Protein AF-A0A2X1P3U8-F1 (afdb_monomer)

pLDDT: mean 91.02, std 12.66, range [35.19, 98.69]

Mean predicted aligned error: 4.94 Å

Solvent-accessible surface area (backbone atoms only — not comparable to full-atom values): 9331 Å² total; per-residue (Å²): 108,67,65,39,36,67,55,28,50,55,64,68,46,51,33,65,38,36,61,83,39,49,54,97,68,19,43,51,43,68,37,80,93,76,65,39,75,43,74,44,50,31,80,48,60,40,72,94,77,72,44,32,42,46,57,48,52,54,67,45,64,58,98,46,76,47,62,35,52,36,45,28,80,55,64,55,102,86,43,52,53,20,34,70,42,50,51,68,59,53,41,52,52,43,48,53,55,50,61,74,60,69,71,84,51,81,96,50,79,78,81,55,66,71,50,36,30,30,51,25,38,46,54,38,44,76,71,70,46,71,45,45,64,64,62,57,47,94,48,68,72,65,44,51,69,36,60,58,68,81,80,76,66,81,92,75,84,82,131

Foldseek 3Di:
DVLCLQLLADLQQLLPFFPVCADPQWRWTQHPVPRFIATHHQQRALVVVGDGVVNLQVVLPDPFDERHSAFACDDDPVDHTRHGDDSVNVFVVVVVVQVVVVDDQDVDDGDTPNLSSLNSLCSVVVVVDPSCRSHRPPDVVVSVVSNDPVPPDDDDDDD

Organism: Escherichia coli (NCBI:txid562)

InterPro domains:
  IPR002104 Integrase, catalytic domain [PF00589] (1-149)
  IPR002104 Integrase, catalytic domain [PS51898] (1-159)
  IPR011010 DNA breaking-rejoining enzyme, catalytic core [SSF56349] (1-149)
  IPR013762 Integrase-like, catalytic domain superfamily [G3DSA:1.10.443.10] (1-159)

Radius of gyration: 16.45 Å; Cα contacts (8 Å, |Δi|>4): 211; chains: 1; bounding box: 48×44×41 Å

Sequence (159 aa):
MLLALVTGQRLGDISRMKFSDIWDDHLHVVQEKTGSKIAIPLSLRLNAINWSLRDVVARCRDYAVSPYLVHFFRSTSQAERGAQVKSNTLTMNFSKARDLAEINWGEGSPATFHEQRSLSERLYKQQGLDTQKLLGHKTQQQTDRYHDDRGKGWSKVAL

Nearest PDB structures (foldseek):
  1z19-assembly1_B-2  TM=9.177E-01  e=1.697E-14  Lambdavirus lambda
  1z1b-assembly1_B  TM=9.279E-01  e=1.925E-14  Lambdavirus lambda
  1z1g-assembly1_C  TM=9.247E-01  e=4.105E-14  Lambdavirus lambda
  1z19-assembly1_A-2  TM=8.616E-01  e=1.239E-12  Lambdavirus lambda
  1ae9-assembly1_A  TM=8.261E-01  e=2.121E-11  Lambdavirus lambda

Structure (mmCIF, N/CA/C/O backbone):
data_AF-A0A2X1P3U8-F1
#
_entry.id   AF-A0A2X1P3U8-F1
#
loop_
_atom_site.group_PDB
_atom_site.id
_atom_site.type_symbol
_atom_site.label_atom_id
_atom_site.label_alt_id
_atom_site.label_comp_id
_atom_site.label_asym_id
_atom_site.label_entity_id
_atom_site.label_seq_id
_atom_site.pdbx_PDB_ins_code
_atom_site.Cartn_x
_atom_site.Cartn_y
_atom_site.Cartn_z
_atom_site.occupancy
_atom_site.B_iso_or_equiv
_atom_site.auth_seq_id
_atom_site.auth_comp_id
_atom_site.auth_asym_id
_atom_site.auth_atom_id
_atom_site.pdbx_PDB_model_num
ATOM 1 N N . MET A 1 1 ? -0.611 4.467 -5.010 1.00 89.44 1 MET A N 1
ATOM 2 C CA . MET A 1 1 ? -1.544 4.816 -3.912 1.00 89.44 1 MET A CA 1
ATOM 3 C C . MET A 1 1 ? -2.551 3.698 -3.659 1.00 89.44 1 MET A C 1
ATOM 5 O O . MET A 1 1 ? -2.588 3.220 -2.537 1.00 89.44 1 MET A O 1
ATOM 9 N N . LEU A 1 2 ? -3.263 3.189 -4.679 1.00 97.06 2 LEU A N 1
ATOM 10 C CA . LEU A 1 2 ? -4.236 2.083 -4.533 1.00 97.06 2 LEU A CA 1
ATOM 11 C C . LEU A 1 2 ? -3.735 0.899 -3.689 1.00 97.06 2 LEU A C 1
ATOM 13 O O . LEU A 1 2 ? -4.410 0.508 -2.747 1.00 97.06 2 LEU A O 1
ATOM 17 N N . LEU A 1 3 ? -2.528 0.385 -3.962 1.00 98.06 3 LEU A N 1
ATOM 18 C CA . LEU A 1 3 ? -1.960 -0.744 -3.212 1.00 98.06 3 LEU A CA 1
ATOM 19 C C . LEU A 1 3 ? -1.844 -0.462 -1.706 1.00 98.06 3 LEU A C 1
ATOM 21 O O . LEU A 1 3 ? -2.186 -1.318 -0.895 1.00 98.06 3 LEU A O 1
ATOM 25 N N . ALA A 1 4 ? -1.424 0.746 -1.321 1.00 97.94 4 ALA A N 1
ATOM 26 C CA . ALA A 1 4 ? -1.303 1.129 0.085 1.00 97.94 4 ALA A CA 1
ATOM 27 C C . ALA A 1 4 ? -2.669 1.220 0.770 1.00 97.94 4 ALA A C 1
ATOM 29 O O . ALA A 1 4 ? -2.830 0.732 1.885 1.00 97.94 4 ALA A O 1
ATOM 30 N N . LEU A 1 5 ? -3.658 1.792 0.083 1.00 98.00 5 LEU A N 1
ATOM 31 C CA . LEU A 1 5 ? -5.004 1.952 0.618 1.00 98.00 5 LEU A CA 1
ATOM 32 C C . LEU A 1 5 ? -5.765 0.617 0.711 1.00 98.00 5 LEU A C 1
ATOM 34 O O . LEU A 1 5 ? -6.421 0.359 1.714 1.00 98.00 5 LEU A O 1
ATOM 38 N N . VAL A 1 6 ? -5.654 -0.255 -0.294 1.00 98.44 6 VAL A N 1
ATOM 39 C CA . VAL A 1 6 ? -6.354 -1.553 -0.318 1.00 98.44 6 VAL A CA 1
ATOM 40 C C . VAL A 1 6 ? -5.720 -2.561 0.641 1.00 98.44 6 VAL A C 1
ATOM 42 O O . VAL A 1 6 ? -6.441 -3.327 1.266 1.00 98.44 6 VAL A O 1
ATOM 45 N N . THR A 1 7 ? -4.395 -2.570 0.801 1.00 98.19 7 THR A N 1
ATOM 46 C CA . THR A 1 7 ? -3.726 -3.522 1.712 1.00 98.19 7 THR A CA 1
ATOM 47 C C . THR A 1 7 ? -3.571 -2.998 3.139 1.00 98.19 7 THR A C 1
ATOM 49 O O . THR A 1 7 ? -3.300 -3.776 4.053 1.00 98.19 7 THR A O 1
ATOM 52 N N . GLY A 1 8 ? -3.653 -1.680 3.336 1.00 97.00 8 GLY A N 1
ATOM 53 C CA . GLY A 1 8 ? -3.402 -1.029 4.620 1.00 97.00 8 GLY A CA 1
ATOM 54 C C . GLY A 1 8 ? -1.955 -1.147 5.114 1.00 97.00 8 GLY A C 1
ATOM 55 O O . GLY A 1 8 ? -1.691 -0.851 6.277 1.00 97.00 8 GLY A O 1
ATOM 56 N N . GLN A 1 9 ? -0.991 -1.592 4.297 1.00 97.12 9 GLN A N 1
ATOM 57 C CA . GLN A 1 9 ? 0.384 -1.844 4.756 1.00 97.12 9 GLN A CA 1
ATOM 58 C C . GLN A 1 9 ? 1.236 -0.569 4.860 1.00 97.12 9 GLN A C 1
ATOM 60 O O . GLN A 1 9 ? 0.914 0.485 4.308 1.00 97.12 9 GLN A O 1
ATOM 65 N N . ARG A 1 10 ? 2.329 -0.642 5.632 1.00 95.38 10 ARG A N 1
ATOM 66 C CA . ARG A 1 10 ? 3.218 0.507 5.868 1.00 95.38 10 ARG A CA 1
ATOM 67 C C . ARG A 1 10 ? 4.020 0.832 4.611 1.00 95.38 10 ARG A C 1
ATOM 69 O O . ARG A 1 10 ? 4.323 -0.047 3.817 1.00 95.38 10 ARG A O 1
ATOM 76 N N . LEU A 1 11 ? 4.437 2.091 4.485 1.00 95.88 11 LEU A N 1
ATOM 77 C CA . LEU A 1 11 ? 5.216 2.602 3.352 1.00 95.88 11 LEU A CA 1
ATOM 78 C C . LEU A 1 11 ? 6.419 1.713 2.973 1.00 95.88 11 LEU A C 1
ATOM 80 O O . LEU A 1 11 ? 6.590 1.391 1.800 1.00 95.88 11 LEU A O 1
ATOM 84 N N . GLY A 1 12 ? 7.224 1.309 3.962 1.00 95.56 12 GLY A N 1
ATOM 85 C CA . GLY A 1 12 ? 8.384 0.439 3.737 1.00 95.56 12 GLY A CA 1
ATOM 86 C C . GLY A 1 12 ? 7.998 -0.943 3.210 1.00 95.56 12 GLY A C 1
ATOM 87 O O . GLY A 1 12 ? 8.643 -1.456 2.302 1.00 95.56 12 GLY A O 1
ATOM 88 N N . ASP A 1 13 ? 6.895 -1.509 3.699 1.00 97.38 13 ASP A N 1
ATOM 89 C CA . ASP A 1 13 ? 6.389 -2.798 3.226 1.00 97.38 13 ASP A CA 1
ATOM 90 C C . ASP A 1 13 ? 5.858 -2.684 1.791 1.00 97.38 13 ASP A C 1
ATOM 92 O O . ASP A 1 13 ? 6.245 -3.478 0.940 1.00 97.38 13 ASP A O 1
ATOM 96 N N . ILE A 1 14 ? 5.075 -1.641 1.485 1.00 98.12 14 ILE A N 1
ATOM 97 C CA . ILE A 1 14 ? 4.559 -1.359 0.132 1.00 98.12 14 ILE A CA 1
ATOM 98 C C . ILE A 1 14 ? 5.685 -1.260 -0.899 1.00 98.12 14 ILE A C 1
ATOM 100 O O . ILE A 1 14 ? 5.588 -1.833 -1.979 1.00 98.12 14 ILE A O 1
ATOM 104 N N . SER A 1 15 ? 6.759 -0.548 -0.557 1.00 97.31 15 SER A N 1
ATOM 105 C CA . SER A 1 15 ? 7.942 -0.392 -1.408 1.00 97.31 15 SER A CA 1
ATOM 106 C C . SER A 1 15 ? 8.615 -1.732 -1.741 1.00 97.31 15 SER A C 1
ATOM 108 O O . SER A 1 15 ? 9.227 -1.863 -2.797 1.00 97.31 15 SER A O 1
ATOM 110 N N . ARG A 1 16 ? 8.537 -2.730 -0.850 1.00 97.38 16 ARG A N 1
ATOM 111 C CA . ARG A 1 16 ? 9.258 -4.009 -0.977 1.00 97.38 16 ARG A CA 1
ATOM 112 C C . ARG A 1 16 ? 8.431 -5.144 -1.576 1.00 97.38 16 ARG A C 1
ATOM 114 O O . ARG A 1 16 ? 9.036 -6.152 -1.925 1.00 97.38 16 ARG A O 1
ATOM 121 N N . MET A 1 17 ? 7.108 -5.000 -1.686 1.00 98.25 17 MET A N 1
ATOM 122 C CA . MET A 1 17 ? 6.227 -6.056 -2.198 1.00 98.25 17 MET A CA 1
ATOM 123 C C . MET A 1 17 ? 6.624 -6.488 -3.609 1.00 98.25 17 MET A C 1
ATOM 125 O O . MET A 1 17 ? 6.801 -5.650 -4.502 1.00 98.25 17 MET A O 1
ATOM 129 N N . LYS A 1 18 ? 6.702 -7.799 -3.820 1.00 98.56 18 LYS A N 1
ATOM 130 C CA . LYS A 1 18 ? 7.036 -8.423 -5.099 1.00 98.56 18 LYS A CA 1
ATOM 131 C C . LYS A 1 18 ? 5.884 -9.252 -5.643 1.00 98.56 18 LYS A C 1
ATOM 133 O O . LYS A 1 18 ? 5.054 -9.759 -4.898 1.00 98.56 18 LYS A O 1
ATOM 138 N N . PHE A 1 19 ? 5.875 -9.463 -6.957 1.00 98.44 19 PHE A N 1
ATOM 139 C CA . PHE A 1 19 ? 4.948 -10.410 -7.582 1.00 98.44 19 PHE A CA 1
ATOM 140 C C . PHE A 1 19 ? 5.164 -11.846 -7.089 1.00 98.44 19 PHE A C 1
ATOM 142 O O . PHE A 1 19 ? 4.205 -12.604 -7.024 1.00 98.44 19 PHE A O 1
ATOM 149 N N . SER A 1 20 ? 6.395 -12.208 -6.712 1.00 98.50 20 SER A N 1
ATOM 150 C CA . SER A 1 20 ? 6.726 -13.515 -6.124 1.00 98.50 20 SER A CA 1
ATOM 151 C C . SER A 1 20 ? 6.149 -13.726 -4.724 1.00 98.50 20 SER A C 1
ATOM 153 O O . SER A 1 20 ? 6.086 -14.859 -4.261 1.00 98.50 20 SER A O 1
ATOM 155 N N . ASP A 1 21 ? 5.730 -12.656 -4.044 1.00 98.44 21 ASP A N 1
ATOM 156 C CA . ASP A 1 21 ? 5.107 -12.748 -2.720 1.00 98.44 21 ASP A CA 1
ATOM 157 C C . ASP A 1 21 ? 3.629 -13.173 -2.819 1.00 98.44 21 ASP A C 1
ATOM 159 O O . ASP A 1 21 ? 2.942 -13.319 -1.807 1.00 98.44 21 ASP A O 1
ATOM 163 N N . ILE A 1 22 ? 3.124 -13.360 -4.043 1.00 98.62 22 ILE A N 1
ATOM 164 C CA . ILE A 1 22 ? 1.754 -13.768 -4.329 1.00 98.62 22 ILE A CA 1
ATOM 165 C C . ILE A 1 22 ? 1.730 -15.258 -4.661 1.00 98.62 22 ILE A C 1
ATOM 167 O O . ILE A 1 22 ? 2.284 -15.688 -5.671 1.00 98.62 22 ILE A O 1
ATOM 171 N N . TRP A 1 23 ? 1.051 -16.029 -3.821 1.00 98.31 23 TRP A N 1
ATOM 172 C CA . TRP A 1 23 ? 0.840 -17.469 -3.969 1.00 98.31 23 TRP A CA 1
ATOM 173 C C . TRP A 1 23 ? -0.406 -17.876 -3.171 1.00 98.31 23 TRP A C 1
ATOM 175 O O . TRP A 1 23 ? -0.889 -17.094 -2.355 1.00 98.31 23 TRP A O 1
ATOM 185 N N . ASP A 1 24 ? -0.994 -19.036 -3.471 1.00 97.44 24 ASP A N 1
ATOM 186 C CA . ASP A 1 24 ? -2.255 -19.515 -2.870 1.00 97.44 24 ASP A CA 1
ATOM 187 C C . ASP A 1 24 ? -3.388 -18.472 -2.858 1.00 97.44 24 ASP A C 1
ATOM 189 O O . ASP A 1 24 ? -4.170 -18.378 -1.918 1.00 97.44 24 ASP A O 1
ATOM 193 N N . ASP A 1 25 ? -3.463 -17.646 -3.904 1.00 98.00 25 ASP A N 1
ATOM 194 C CA . ASP A 1 25 ? -4.420 -16.539 -4.045 1.00 98.00 25 ASP A CA 1
ATOM 195 C C . ASP A 1 25 ? -4.351 -15.456 -2.944 1.00 98.00 25 ASP A C 1
ATOM 197 O O . ASP A 1 25 ? -5.304 -14.704 -2.716 1.00 98.00 25 ASP A O 1
ATOM 201 N N . HIS A 1 26 ? -3.194 -15.327 -2.289 1.00 98.50 26 HIS A N 1
ATOM 202 C CA . HIS A 1 26 ? -2.911 -14.322 -1.268 1.00 98.50 26 HIS A CA 1
ATOM 203 C C . HIS A 1 26 ? -1.608 -13.571 -1.562 1.00 98.50 26 HIS A C 1
ATOM 205 O O . HIS A 1 26 ? -0.637 -14.125 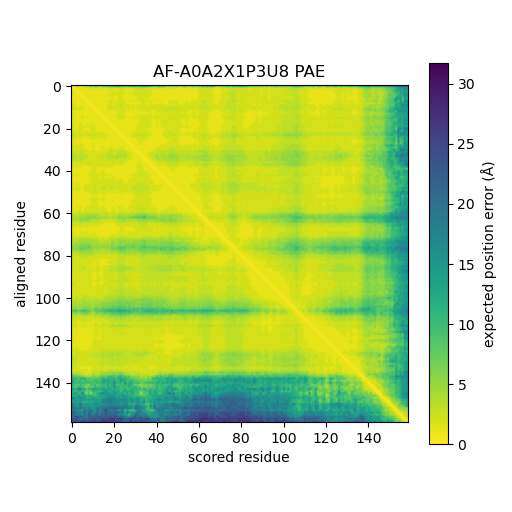-2.073 1.00 98.50 26 HIS A O 1
ATOM 211 N N . LEU A 1 27 ? -1.568 -12.294 -1.188 1.00 98.56 27 LEU A N 1
ATOM 212 C CA . LEU A 1 27 ? -0.341 -11.513 -1.075 1.00 98.56 27 LEU A CA 1
ATOM 213 C C . LEU A 1 27 ? 0.251 -11.707 0.324 1.00 98.56 27 LEU A C 1
ATOM 215 O O . LEU A 1 27 ? -0.360 -11.314 1.320 1.00 98.56 27 LEU A O 1
ATOM 219 N N . HIS A 1 28 ? 1.454 -12.263 0.398 1.00 98.31 28 HIS A N 1
ATOM 220 C CA . HIS A 1 28 ? 2.148 -12.533 1.651 1.00 98.31 28 HIS A CA 1
ATOM 221 C C . HIS A 1 28 ? 3.082 -11.386 2.024 1.00 98.31 28 HIS A C 1
ATOM 223 O O . HIS A 1 28 ? 3.938 -10.970 1.251 1.00 98.31 28 HIS A O 1
ATOM 229 N N . VAL A 1 29 ? 2.932 -10.864 3.239 1.00 95.81 29 VAL A N 1
ATOM 230 C CA . VAL A 1 29 ? 3.674 -9.697 3.720 1.00 95.81 29 VAL A CA 1
ATOM 231 C C . VAL A 1 29 ? 4.344 -10.031 5.043 1.00 95.81 29 VAL A C 1
ATOM 233 O O . VAL A 1 29 ? 3.680 -10.406 6.009 1.00 95.81 29 VAL A O 1
ATOM 236 N N . VAL A 1 30 ? 5.663 -9.843 5.102 1.00 95.62 30 VAL A N 1
ATOM 237 C CA . VAL A 1 30 ? 6.427 -9.830 6.356 1.00 95.62 30 VAL A CA 1
ATOM 238 C C . VAL A 1 30 ? 6.743 -8.380 6.699 1.00 95.62 30 VAL A C 1
ATOM 240 O O . VAL A 1 30 ? 7.591 -7.749 6.060 1.00 95.62 30 VAL A O 1
ATOM 243 N N . GLN A 1 31 ? 6.032 -7.849 7.693 1.00 94.00 31 GLN A N 1
ATOM 244 C CA . GLN A 1 31 ? 6.139 -6.448 8.084 1.00 94.00 31 GLN A CA 1
ATOM 245 C C . GLN A 1 31 ? 7.521 -6.151 8.668 1.00 94.00 31 GLN A C 1
ATOM 247 O O . GLN A 1 31 ? 7.900 -6.721 9.688 1.00 94.00 31 GLN A O 1
ATOM 252 N N . GLU A 1 32 ? 8.244 -5.206 8.072 1.00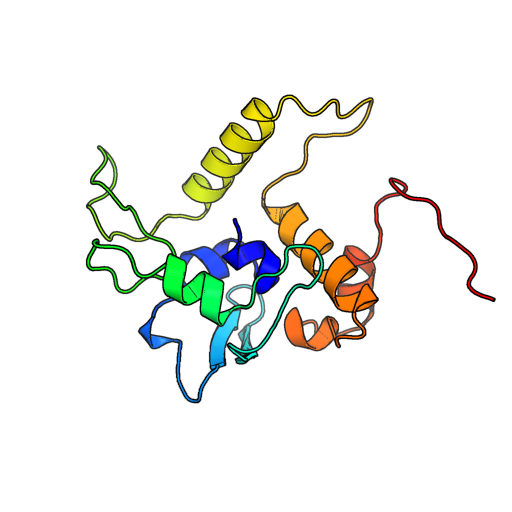 93.69 32 GLU A N 1
ATOM 253 C CA . GLU A 1 32 ? 9.616 -4.859 8.468 1.00 93.69 32 GLU A CA 1
ATOM 254 C C . GLU A 1 32 ? 9.700 -4.405 9.931 1.00 93.69 32 GLU A C 1
ATOM 256 O O . GLU A 1 32 ? 10.568 -4.836 10.682 1.00 93.69 32 GLU A O 1
ATOM 261 N N . LYS A 1 33 ? 8.752 -3.562 10.358 1.00 89.25 33 LYS A N 1
ATOM 262 C CA . LYS A 1 33 ? 8.777 -2.937 11.688 1.00 89.25 33 LYS A CA 1
ATOM 263 C C . LYS A 1 33 ? 8.520 -3.919 12.836 1.00 89.25 33 LYS A C 1
ATOM 265 O O . LYS A 1 33 ? 8.987 -3.685 13.945 1.00 89.25 33 LYS A O 1
ATOM 270 N N . THR A 1 34 ? 7.699 -4.944 12.616 1.00 87.81 34 THR A N 1
ATOM 271 C CA . THR A 1 34 ? 7.176 -5.800 13.700 1.00 87.81 34 THR A CA 1
ATOM 272 C C . THR A 1 34 ? 7.483 -7.281 13.519 1.00 87.81 34 THR A C 1
ATOM 274 O O . THR A 1 34 ? 7.280 -8.045 14.460 1.00 87.81 34 THR A O 1
ATOM 277 N N . GLY A 1 35 ? 7.914 -7.703 12.328 1.00 89.62 35 GLY A N 1
ATOM 278 C CA . GLY A 1 35 ? 8.065 -9.110 11.956 1.00 89.62 35 GLY A CA 1
ATOM 279 C C . GLY A 1 35 ? 6.740 -9.856 11.749 1.00 89.62 35 GLY A C 1
ATOM 280 O O . GLY A 1 35 ? 6.762 -11.058 11.486 1.00 89.62 35 GLY A O 1
ATOM 281 N N . SER A 1 36 ? 5.587 -9.181 11.866 1.00 90.00 36 SER A N 1
ATOM 282 C CA . SER A 1 36 ? 4.271 -9.805 11.682 1.00 90.00 36 SER A CA 1
ATOM 283 C C . SER A 1 36 ? 4.140 -10.359 10.260 1.00 90.00 36 SER A C 1
ATOM 285 O O . SER A 1 36 ? 4.433 -9.654 9.291 1.00 90.00 36 SER A O 1
ATOM 287 N N . LYS A 1 37 ? 3.671 -11.604 10.139 1.00 93.25 37 LYS A N 1
ATOM 288 C CA . LYS A 1 37 ? 3.392 -12.268 8.860 1.00 93.25 37 LYS A CA 1
ATOM 289 C C . LYS A 1 37 ? 1.894 -12.230 8.587 1.00 93.25 37 LYS A C 1
ATOM 291 O O . LYS A 1 37 ? 1.113 -12.622 9.450 1.00 93.25 37 LYS A O 1
ATOM 296 N N . ILE A 1 38 ? 1.507 -11.745 7.414 1.00 94.69 38 ILE A N 1
ATOM 297 C CA . ILE A 1 38 ? 0.107 -11.569 7.020 1.00 94.69 38 ILE A CA 1
ATOM 298 C C . ILE A 1 38 ? -0.063 -12.112 5.605 1.00 94.69 38 ILE A C 1
ATOM 300 O O . ILE A 1 38 ? 0.739 -11.792 4.731 1.00 94.69 38 ILE A O 1
ATOM 304 N N . ALA A 1 39 ? -1.106 -12.904 5.382 1.00 96.81 39 ALA A N 1
ATOM 305 C CA . ALA A 1 39 ? -1.562 -13.301 4.056 1.00 96.81 39 ALA A CA 1
ATOM 306 C C . ALA A 1 39 ? -2.843 -12.516 3.747 1.00 96.81 39 ALA A C 1
ATOM 308 O O . ALA A 1 39 ? -3.835 -12.642 4.462 1.00 96.81 39 ALA A O 1
ATOM 309 N N . ILE A 1 40 ? -2.809 -11.657 2.730 1.00 98.25 40 ILE A N 1
ATOM 310 C CA . ILE A 1 40 ? -3.939 -10.804 2.349 1.00 98.25 40 ILE A CA 1
ATOM 311 C C . ILE A 1 40 ? -4.593 -11.412 1.106 1.00 98.25 40 ILE A C 1
ATOM 313 O O . ILE A 1 40 ? -3.927 -11.474 0.071 1.00 98.25 40 ILE A O 1
ATOM 317 N N . PRO A 1 41 ? -5.860 -11.856 1.159 1.00 98.50 41 PRO A N 1
ATOM 318 C CA . PRO A 1 41 ? -6.492 -12.511 0.018 1.00 98.50 41 PRO A CA 1
ATOM 319 C C . PRO A 1 41 ? -6.614 -11.540 -1.156 1.00 98.50 41 PRO A C 1
ATOM 321 O O . PRO A 1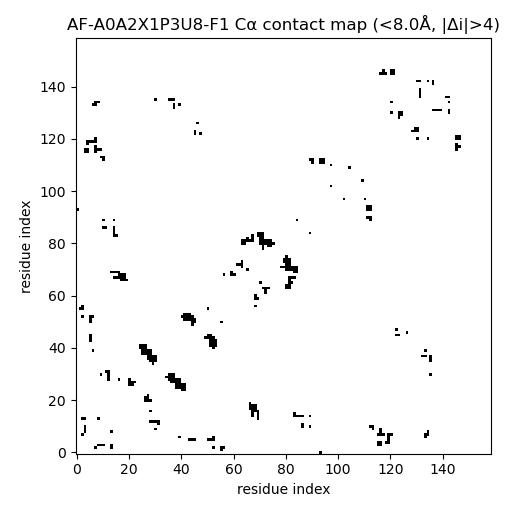 41 ? -6.998 -10.382 -0.976 1.00 98.50 41 PRO A O 1
ATOM 324 N N . LEU A 1 42 ? -6.338 -12.005 -2.378 1.00 98.56 42 LEU A N 1
ATOM 325 C CA . LEU A 1 42 ? -6.496 -11.181 -3.583 1.00 98.56 42 LEU A CA 1
ATOM 326 C C . LEU A 1 42 ? -7.960 -10.762 -3.816 1.00 98.56 42 LEU A C 1
ATOM 328 O O . LEU A 1 42 ? -8.215 -9.743 -4.459 1.00 98.56 42 LEU A O 1
ATOM 332 N N . SER A 1 43 ? -8.920 -11.502 -3.257 1.00 98.44 43 SER A N 1
ATOM 333 C CA . SER A 1 43 ? -10.346 -11.157 -3.257 1.00 98.44 43 SER A CA 1
ATOM 334 C C . SER A 1 43 ? -10.716 -9.995 -2.324 1.00 98.44 43 SER A C 1
ATOM 336 O O . SER A 1 43 ? -11.834 -9.489 -2.430 1.00 98.44 43 SER A O 1
ATOM 338 N N . LEU A 1 44 ? -9.812 -9.530 -1.445 1.00 98.56 44 LEU A N 1
ATOM 339 C CA . LEU A 1 44 ? -10.071 -8.393 -0.557 1.00 98.56 44 LEU A CA 1
ATOM 340 C C . LEU A 1 44 ? -10.489 -7.165 -1.376 1.00 98.56 44 LEU A C 1
ATOM 342 O O . LEU A 1 44 ? -9.725 -6.698 -2.220 1.00 98.56 44 LEU A O 1
ATOM 346 N N . ARG A 1 45 ? -11.685 -6.628 -1.104 1.00 98.62 45 ARG A N 1
ATOM 347 C CA . ARG A 1 45 ? -12.259 -5.474 -1.808 1.00 98.62 45 ARG A CA 1
ATOM 348 C C . ARG A 1 45 ? -12.505 -4.302 -0.871 1.00 98.62 45 ARG A C 1
ATOM 350 O O . ARG A 1 45 ? -13.186 -4.440 0.145 1.00 98.62 45 ARG A O 1
ATOM 357 N N . LEU A 1 46 ? -12.007 -3.131 -1.261 1.00 98.38 46 LEU A N 1
ATOM 358 C CA . LEU A 1 46 ? -12.346 -1.866 -0.622 1.00 98.38 46 LEU A CA 1
ATOM 359 C C . LEU A 1 46 ? -13.542 -1.248 -1.355 1.00 98.38 46 LEU A C 1
ATOM 361 O O . LEU A 1 46 ? -13.390 -0.664 -2.431 1.00 98.38 46 LEU A O 1
ATOM 365 N N . ASN A 1 47 ? -14.735 -1.390 -0.778 1.00 98.25 47 ASN A N 1
ATOM 366 C CA . ASN A 1 47 ? -16.009 -1.004 -1.390 1.00 98.25 47 ASN A CA 1
ATOM 367 C C . ASN A 1 47 ? -16.063 0.496 -1.691 1.00 98.25 47 ASN A C 1
ATOM 369 O O . ASN A 1 47 ? -16.536 0.879 -2.755 1.00 98.25 47 ASN A O 1
ATOM 373 N N . ALA A 1 48 ? -15.497 1.329 -0.812 1.00 97.56 48 ALA A N 1
ATOM 374 C CA . ALA A 1 48 ? -15.496 2.787 -0.952 1.00 97.56 48 ALA A CA 1
ATOM 375 C C . ALA A 1 48 ? -14.857 3.300 -2.256 1.00 97.56 48 ALA A C 1
ATOM 377 O O . ALA A 1 48 ? -15.195 4.384 -2.717 1.00 97.56 48 ALA A O 1
ATOM 378 N N . ILE A 1 49 ? -13.940 2.530 -2.852 1.00 97.50 49 ILE A N 1
ATOM 379 C CA . ILE A 1 49 ? -13.333 2.853 -4.152 1.00 97.50 49 ILE A CA 1
ATOM 380 C C . ILE A 1 49 ? -13.639 1.806 -5.226 1.00 97.50 49 ILE A C 1
ATOM 382 O O . ILE A 1 49 ? -13.224 1.972 -6.366 1.00 97.50 49 ILE A O 1
ATOM 386 N N . ASN A 1 50 ? -14.356 0.736 -4.877 1.00 97.88 50 ASN A N 1
ATOM 387 C CA . ASN A 1 50 ? -14.710 -0.361 -5.771 1.00 97.88 50 ASN A CA 1
ATOM 388 C C . ASN A 1 50 ? -13.496 -1.060 -6.430 1.00 97.88 50 ASN A C 1
ATOM 390 O O . ASN A 1 50 ? -13.551 -1.433 -7.600 1.00 97.88 50 ASN A O 1
ATOM 394 N N . TRP A 1 51 ? -12.405 -1.258 -5.678 1.00 98.44 51 TRP A N 1
ATOM 395 C CA . TRP A 1 51 ? -11.212 -2.001 -6.121 1.00 98.44 51 TRP A CA 1
ATOM 396 C C . TRP A 1 51 ? -10.961 -3.221 -5.239 1.00 98.44 51 TRP A C 1
ATOM 398 O O . TRP A 1 51 ? -10.967 -3.112 -4.011 1.00 98.44 51 TRP A O 1
ATOM 408 N N . SER A 1 52 ? -10.693 -4.372 -5.861 1.00 98.69 52 SER A N 1
ATOM 409 C CA . SER A 1 52 ? -10.101 -5.526 -5.178 1.00 98.69 52 SER A CA 1
ATOM 410 C C . SER A 1 52 ? -8.575 -5.490 -5.219 1.00 98.69 52 SER A C 1
ATOM 412 O O . SER A 1 52 ? -7.976 -4.837 -6.077 1.00 98.69 52 SER A O 1
ATOM 414 N N . LEU A 1 53 ? -7.922 -6.218 -4.312 1.00 98.69 53 LEU A N 1
ATOM 415 C CA . LEU A 1 53 ? -6.473 -6.390 -4.349 1.00 98.69 53 LEU A CA 1
ATOM 416 C C . LEU A 1 53 ? -6.030 -7.043 -5.666 1.00 98.69 53 LEU A C 1
ATOM 418 O O . LEU A 1 53 ? -5.019 -6.626 -6.227 1.00 98.69 53 LEU A O 1
ATOM 422 N N . ARG A 1 54 ? -6.809 -7.986 -6.209 1.00 98.69 54 ARG A N 1
ATOM 423 C CA . ARG A 1 54 ? -6.570 -8.574 -7.534 1.00 98.69 54 ARG A CA 1
ATOM 424 C C . ARG A 1 54 ? -6.548 -7.516 -8.633 1.00 98.69 54 ARG A C 1
ATOM 426 O O . ARG A 1 54 ? -5.607 -7.502 -9.422 1.00 98.69 54 ARG A O 1
ATOM 433 N N . ASP A 1 55 ? -7.531 -6.615 -8.647 1.00 98.56 55 ASP A N 1
ATOM 434 C CA . ASP A 1 55 ? -7.599 -5.522 -9.626 1.00 98.56 55 ASP A CA 1
ATOM 435 C C . ASP A 1 55 ? -6.345 -4.638 -9.524 1.00 98.56 55 ASP A C 1
ATOM 437 O O . ASP A 1 55 ? -5.709 -4.304 -10.526 1.00 98.56 55 ASP A O 1
ATOM 441 N N . VAL A 1 56 ? -5.942 -4.294 -8.296 1.00 98.44 56 VAL A N 1
ATOM 442 C CA . VAL A 1 56 ? -4.752 -3.468 -8.052 1.00 98.44 56 VAL A CA 1
ATOM 443 C C . VAL A 1 56 ? -3.473 -4.171 -8.507 1.00 98.44 56 VAL A C 1
ATOM 445 O O . VAL A 1 56 ? -2.649 -3.547 -9.170 1.00 98.44 56 VAL A O 1
ATOM 448 N N . VAL A 1 57 ? -3.306 -5.458 -8.193 1.00 98.31 57 VAL A N 1
ATOM 449 C CA . VAL A 1 57 ? -2.150 -6.258 -8.627 1.00 98.31 57 VAL A CA 1
ATOM 450 C C . VAL A 1 57 ? -2.099 -6.366 -10.151 1.00 98.31 57 VAL A C 1
ATOM 452 O O . VAL A 1 57 ? -1.024 -6.220 -10.731 1.00 98.31 57 VAL A O 1
ATOM 455 N N . ALA A 1 58 ? -3.242 -6.574 -10.810 1.00 97.81 58 ALA A N 1
ATOM 456 C CA . ALA A 1 58 ? -3.317 -6.590 -12.268 1.00 97.81 58 ALA A CA 1
ATOM 457 C C . ALA A 1 58 ? -2.880 -5.243 -12.859 1.00 97.81 58 ALA A C 1
ATOM 459 O O . ALA A 1 58 ? -2.101 -5.215 -13.805 1.00 97.81 58 ALA A O 1
ATOM 460 N N . ARG A 1 59 ? -3.286 -4.124 -12.247 1.00 96.44 59 ARG A N 1
ATOM 461 C CA . ARG A 1 59 ? -2.843 -2.781 -12.652 1.00 96.44 59 ARG A CA 1
ATOM 462 C C . ARG A 1 59 ? -1.349 -2.540 -12.417 1.00 96.44 59 ARG A C 1
ATOM 464 O O . ARG A 1 59 ? -0.744 -1.773 -13.157 1.00 96.44 59 ARG A O 1
ATOM 471 N N . CYS A 1 60 ? -0.762 -3.163 -11.397 1.00 96.75 60 CYS A N 1
ATOM 472 C CA . CYS A 1 60 ? 0.683 -3.138 -11.169 1.00 96.75 60 CYS A CA 1
ATOM 473 C C . CYS A 1 60 ? 1.462 -3.912 -12.245 1.00 96.75 60 CYS A C 1
ATOM 475 O O . CYS A 1 60 ? 2.637 -3.622 -12.443 1.00 96.75 60 CYS A O 1
ATOM 477 N N . ARG A 1 61 ? 0.853 -4.893 -12.930 1.00 94.50 61 ARG A N 1
ATOM 478 C CA . ARG A 1 61 ? 1.475 -5.593 -14.067 1.00 94.50 61 ARG A CA 1
ATOM 479 C C . ARG A 1 61 ? 1.346 -4.767 -15.341 1.00 94.50 61 ARG A C 1
ATOM 481 O O . ARG A 1 61 ? 0.460 -4.997 -16.159 1.00 94.50 61 ARG A O 1
ATOM 488 N N . ASP A 1 62 ? 2.246 -3.809 -15.498 1.00 92.06 62 ASP A N 1
ATOM 489 C CA . ASP A 1 62 ? 2.381 -3.048 -16.735 1.00 92.06 62 ASP A CA 1
ATOM 490 C C . ASP A 1 62 ? 3.463 -3.641 -17.667 1.00 92.06 62 ASP A C 1
ATOM 492 O O . ASP A 1 62 ? 3.923 -4.770 -17.492 1.00 92.06 62 ASP A O 1
ATOM 496 N N . TYR A 1 63 ? 3.834 -2.899 -18.714 1.00 92.94 63 TYR A N 1
ATOM 497 C CA . TYR A 1 63 ? 4.809 -3.333 -19.720 1.00 92.94 63 TYR A CA 1
ATOM 498 C C . TYR A 1 63 ? 6.276 -3.299 -19.253 1.00 92.94 63 TYR A C 1
ATOM 500 O O . TYR A 1 63 ? 7.172 -3.575 -20.055 1.00 92.94 63 TYR A O 1
ATOM 508 N N . ALA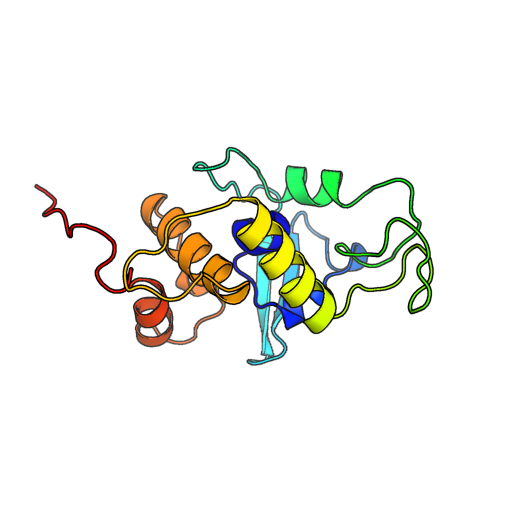 A 1 64 ? 6.573 -2.868 -18.026 1.00 94.44 64 ALA A N 1
ATOM 509 C CA . ALA A 1 64 ? 7.912 -2.918 -17.457 1.00 94.44 64 ALA A CA 1
ATOM 510 C C . ALA A 1 64 ? 8.166 -4.282 -16.799 1.00 94.44 64 ALA A C 1
ATOM 512 O O . ALA A 1 64 ? 7.383 -4.778 -15.993 1.00 94.44 64 ALA A O 1
ATOM 513 N N . VAL A 1 65 ? 9.313 -4.886 -17.114 1.00 95.62 65 VAL A N 1
ATOM 514 C CA . VAL A 1 65 ? 9.758 -6.107 -16.436 1.00 95.62 65 VAL A CA 1
ATOM 515 C C . VAL A 1 65 ? 10.281 -5.717 -15.056 1.00 95.62 65 VAL A C 1
ATOM 517 O O . VAL A 1 65 ? 11.306 -5.047 -14.942 1.00 95.62 65 VAL A O 1
ATOM 520 N N . SER A 1 66 ? 9.572 -6.121 -14.003 1.00 97.81 66 SER A N 1
ATOM 521 C CA . SER A 1 66 ? 9.960 -5.851 -12.619 1.00 97.81 66 SER A CA 1
ATOM 522 C C . SER A 1 66 ? 9.551 -6.991 -11.692 1.00 97.81 66 SER A C 1
ATOM 524 O O . SER A 1 66 ? 8.451 -7.526 -11.836 1.00 97.81 66 SER A O 1
ATOM 526 N N . PRO A 1 67 ? 10.372 -7.336 -10.683 1.00 97.81 67 PRO A N 1
ATOM 527 C CA . PRO A 1 67 ? 9.914 -8.198 -9.606 1.00 97.81 67 PRO A CA 1
ATOM 528 C C . PRO A 1 67 ? 8.970 -7.471 -8.634 1.00 97.81 67 PRO A C 1
ATOM 530 O O . PRO A 1 67 ? 8.242 -8.144 -7.912 1.00 97.81 67 PRO A O 1
ATOM 533 N N . TYR A 1 68 ? 8.964 -6.133 -8.587 1.00 98.44 68 TYR A N 1
ATOM 534 C CA . TYR A 1 68 ? 8.244 -5.345 -7.580 1.00 98.44 68 TYR A CA 1
ATOM 535 C C . TYR A 1 68 ? 6.834 -4.954 -8.039 1.00 98.44 68 TYR A C 1
ATOM 537 O O . TYR A 1 68 ? 6.640 -4.553 -9.185 1.00 98.44 68 TYR A O 1
ATOM 545 N N . LEU A 1 69 ? 5.858 -4.962 -7.123 1.00 98.12 69 LEU A N 1
ATOM 546 C CA . LEU A 1 69 ? 4.506 -4.446 -7.400 1.00 98.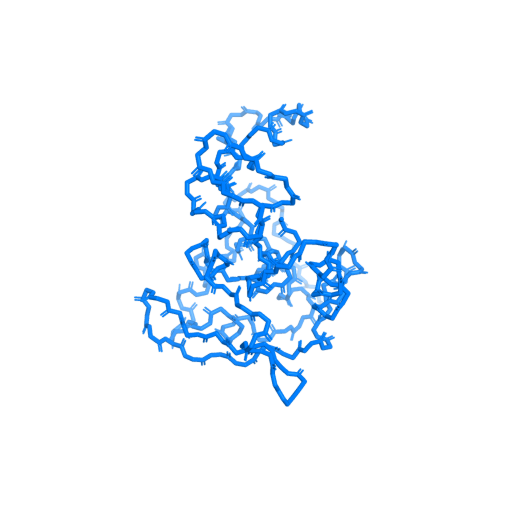12 69 LEU A CA 1
ATOM 547 C C . LEU A 1 69 ? 4.510 -2.935 -7.662 1.00 98.12 69 LEU A C 1
ATOM 549 O O . LEU A 1 69 ? 3.673 -2.424 -8.402 1.00 98.12 69 LEU A O 1
ATOM 553 N N . VAL A 1 70 ? 5.441 -2.210 -7.039 1.00 97.19 70 VAL A N 1
ATOM 554 C CA . VAL A 1 70 ? 5.624 -0.773 -7.242 1.00 97.19 70 VAL A CA 1
ATOM 555 C C . VAL A 1 70 ? 7.025 -0.527 -7.778 1.00 97.19 70 VAL A C 1
ATOM 557 O O . VAL A 1 70 ? 8.019 -0.676 -7.066 1.00 97.19 70 VAL A O 1
ATOM 560 N N . HIS A 1 71 ? 7.094 -0.136 -9.044 1.00 97.69 71 HIS A N 1
ATOM 561 C CA . HIS A 1 71 ? 8.344 0.021 -9.773 1.00 97.69 71 HIS A CA 1
ATOM 562 C C . HIS A 1 71 ? 8.316 1.243 -10.697 1.00 97.69 71 HIS A C 1
ATOM 564 O O . HIS A 1 71 ? 7.272 1.852 -10.942 1.00 97.69 71 HIS A O 1
ATOM 570 N N . PHE A 1 72 ? 9.488 1.626 -11.196 1.00 96.50 72 PHE A N 1
ATOM 571 C CA . PHE A 1 72 ? 9.615 2.696 -12.178 1.00 96.50 72 PHE A CA 1
ATOM 572 C C . PHE A 1 72 ? 9.163 2.224 -13.566 1.00 96.50 72 PHE A C 1
ATOM 574 O O . PHE A 1 72 ? 9.795 1.364 -14.172 1.00 96.50 72 PHE A O 1
ATOM 581 N N . PHE A 1 73 ? 8.101 2.823 -14.110 1.00 93.75 73 PHE A N 1
ATOM 582 C CA . PHE A 1 73 ? 7.621 2.505 -15.464 1.00 93.75 73 PHE A CA 1
ATOM 583 C C . PHE A 1 73 ? 8.582 2.971 -16.576 1.00 93.75 73 PHE A C 1
ATOM 585 O O . PHE A 1 73 ? 8.642 2.374 -17.652 1.00 93.75 73 PHE A O 1
ATOM 592 N N . ARG A 1 74 ? 9.349 4.037 -16.318 1.00 93.69 74 ARG A N 1
ATOM 593 C CA . ARG A 1 74 ? 10.383 4.597 -17.202 1.00 93.69 74 ARG A CA 1
ATOM 594 C C . ARG A 1 74 ? 11.669 4.799 -16.409 1.00 93.69 74 ARG A C 1
ATOM 596 O O . ARG A 1 74 ? 11.590 5.071 -15.211 1.00 93.69 74 ARG A O 1
ATOM 603 N N . SER A 1 75 ? 12.820 4.722 -17.075 1.00 94.62 75 SER A N 1
ATOM 604 C CA . SER A 1 75 ? 14.090 5.109 -16.459 1.00 94.62 75 SER A CA 1
ATOM 605 C C . SER A 1 75 ? 14.074 6.597 -16.091 1.00 94.62 75 SER A C 1
ATOM 607 O O . SER A 1 75 ? 13.428 7.424 -16.738 1.00 94.62 75 SER A O 1
ATOM 609 N N . THR A 1 76 ? 14.784 6.926 -15.022 1.00 91.81 76 THR A N 1
ATOM 610 C CA . THR A 1 76 ? 15.015 8.283 -14.519 1.00 91.81 76 THR A CA 1
ATOM 611 C C . THR A 1 76 ? 16.515 8.473 -14.312 1.00 91.81 76 THR A C 1
ATOM 613 O O . THR A 1 76 ? 17.271 7.509 -14.376 1.00 91.81 76 THR A O 1
ATOM 616 N N . SER A 1 77 ? 16.961 9.682 -13.970 1.00 92.50 77 SER A N 1
ATOM 617 C CA . SER A 1 77 ? 18.371 9.912 -13.618 1.00 92.50 77 SER A CA 1
ATOM 618 C C . SER A 1 77 ? 18.846 9.145 -12.375 1.00 92.50 77 SER A C 1
ATOM 620 O O . SER A 1 77 ? 20.042 9.107 -12.114 1.00 92.50 77 SER A O 1
ATOM 622 N N . GLN A 1 78 ? 17.933 8.572 -11.582 1.00 90.44 78 GLN A N 1
ATOM 623 C CA . GLN A 1 78 ? 18.234 7.927 -10.299 1.00 90.44 78 GLN A CA 1
ATOM 624 C C . GLN A 1 78 ? 17.897 6.428 -10.267 1.00 90.44 78 GLN A C 1
ATOM 626 O O . GLN A 1 78 ? 18.177 5.768 -9.266 1.00 90.44 78 GLN A O 1
ATOM 631 N N . ALA A 1 79 ? 17.236 5.894 -11.300 1.00 94.44 79 ALA A N 1
ATOM 632 C CA . ALA A 1 79 ? 16.749 4.517 -11.311 1.00 94.44 79 ALA A CA 1
ATOM 633 C C . ALA A 1 79 ? 16.395 4.039 -12.721 1.00 94.44 79 ALA A C 1
ATOM 635 O O . ALA A 1 79 ? 15.803 4.786 -13.503 1.00 94.44 79 ALA A O 1
ATOM 636 N N . GLU A 1 80 ? 16.674 2.767 -12.989 1.00 96.50 80 GLU A N 1
ATOM 637 C CA . GLU A 1 80 ? 16.282 2.097 -14.226 1.00 96.50 80 GLU A CA 1
ATOM 638 C C . GLU A 1 80 ? 14.795 1.744 -14.271 1.00 96.50 80 GLU A C 1
ATOM 640 O O . GLU A 1 80 ? 14.119 1.595 -13.246 1.00 96.50 80 GLU A O 1
ATOM 645 N N . ARG A 1 81 ? 14.285 1.549 -15.487 1.00 97.00 81 ARG A N 1
ATOM 646 C CA . ARG A 1 81 ? 12.962 0.967 -15.715 1.00 97.00 81 ARG A CA 1
ATOM 647 C C . ARG A 1 81 ? 12.856 -0.397 -15.024 1.00 97.00 81 ARG A C 1
ATOM 649 O O . ARG A 1 81 ? 13.744 -1.233 -15.133 1.00 97.00 81 ARG A O 1
ATOM 656 N N . GLY A 1 82 ? 11.755 -0.616 -14.312 1.00 97.38 82 GLY A N 1
ATOM 657 C CA . GLY A 1 82 ? 11.504 -1.825 -13.529 1.00 97.38 82 GLY A CA 1
ATOM 658 C C . GLY A 1 82 ? 12.182 -1.847 -12.155 1.00 97.38 82 GLY A C 1
ATOM 659 O O . GLY A 1 82 ? 11.900 -2.745 -11.360 1.00 97.38 82 GLY A O 1
ATOM 660 N N . ALA A 1 83 ? 13.021 -0.861 -11.817 1.00 97.56 83 ALA A N 1
ATOM 661 C CA . ALA A 1 83 ? 13.632 -0.778 -10.495 1.00 97.56 83 ALA A CA 1
ATOM 662 C C . ALA A 1 83 ? 12.597 -0.476 -9.397 1.00 97.56 83 ALA A C 1
ATOM 664 O O . ALA A 1 83 ? 11.547 0.126 -9.642 1.00 97.56 83 ALA A O 1
ATOM 665 N N . GLN A 1 84 ? 12.927 -0.864 -8.165 1.00 97.00 84 GLN A N 1
ATOM 666 C CA . GLN A 1 84 ? 12.122 -0.596 -6.976 1.00 97.00 84 GLN A CA 1
ATOM 667 C C . GLN A 1 84 ? 11.949 0.910 -6.732 1.00 97.00 84 GLN A C 1
ATOM 669 O O . GLN A 1 84 ? 12.927 1.664 -6.735 1.00 97.00 84 GLN A O 1
ATOM 674 N N . VAL A 1 85 ? 10.729 1.347 -6.410 1.00 96.12 85 VAL A N 1
ATOM 675 C CA . VAL A 1 85 ? 10.496 2.721 -5.939 1.00 96.12 85 VAL A CA 1
ATOM 676 C C . VAL A 1 85 ? 10.738 2.806 -4.434 1.00 96.12 85 VAL A C 1
ATOM 678 O O . VAL A 1 85 ? 9.991 2.234 -3.648 1.00 96.12 85 VAL A O 1
ATOM 681 N N . LYS A 1 86 ? 11.754 3.570 -4.016 1.00 94.81 86 LYS A N 1
ATOM 682 C CA . LYS A 1 86 ? 12.092 3.763 -2.595 1.00 94.81 86 LYS A CA 1
ATOM 683 C C . LYS A 1 86 ? 10.994 4.526 -1.838 1.00 94.81 86 LYS A C 1
ATOM 685 O O . LYS A 1 86 ? 10.312 5.390 -2.393 1.00 94.81 86 LYS A O 1
ATOM 690 N N . SER A 1 87 ? 10.908 4.293 -0.527 1.00 94.50 87 SER A N 1
ATOM 691 C CA . SER A 1 87 ? 9.939 4.927 0.384 1.00 94.50 87 SER A CA 1
ATOM 692 C C . SER A 1 87 ? 9.902 6.458 0.281 1.00 94.50 87 SER A C 1
ATOM 694 O O . SER A 1 87 ? 8.823 7.042 0.202 1.00 94.50 87 SER A O 1
ATOM 696 N N . ASN A 1 88 ? 11.062 7.120 0.212 1.00 94.62 88 ASN A N 1
ATOM 697 C CA . ASN A 1 88 ? 11.120 8.582 0.092 1.00 94.62 88 ASN A CA 1
ATOM 698 C C . ASN A 1 88 ? 10.505 9.075 -1.223 1.00 94.62 88 ASN A C 1
ATOM 700 O O . ASN A 1 88 ? 9.769 10.058 -1.225 1.00 94.62 88 ASN A O 1
ATOM 704 N N . THR A 1 89 ? 10.744 8.368 -2.330 1.00 95.06 89 THR A N 1
ATOM 705 C CA . THR A 1 89 ? 10.157 8.694 -3.635 1.00 95.06 89 THR A CA 1
ATOM 706 C C . THR A 1 89 ? 8.635 8.563 -3.608 1.00 95.06 89 THR A C 1
ATOM 708 O O . THR A 1 89 ? 7.940 9.429 -4.136 1.00 95.06 89 THR A O 1
ATOM 711 N N . LEU A 1 90 ? 8.101 7.532 -2.944 1.00 95.62 90 LEU A N 1
ATOM 712 C CA . LEU A 1 90 ? 6.656 7.359 -2.763 1.00 95.62 90 LEU A CA 1
ATOM 713 C C . LEU A 1 90 ? 6.032 8.500 -1.951 1.00 95.62 90 LEU A C 1
ATOM 715 O O . LEU A 1 90 ? 5.012 9.044 -2.369 1.00 95.62 90 LEU A O 1
ATOM 719 N N . THR A 1 91 ? 6.648 8.891 -0.831 1.00 96.31 91 THR A N 1
ATOM 720 C CA . THR A 1 91 ? 6.165 10.019 -0.018 1.00 96.31 91 THR A CA 1
ATOM 721 C C . THR A 1 91 ? 6.214 11.330 -0.795 1.00 96.31 91 THR A C 1
ATOM 723 O O . THR A 1 91 ? 5.224 12.054 -0.808 1.00 96.31 91 THR A O 1
ATOM 726 N N . MET A 1 92 ? 7.319 11.623 -1.490 1.00 96.12 92 MET A N 1
ATOM 727 C CA . MET A 1 92 ? 7.436 12.844 -2.295 1.00 96.12 92 MET A CA 1
ATOM 728 C C . MET A 1 92 ? 6.384 12.904 -3.404 1.00 96.12 92 MET A C 1
ATOM 730 O O . MET A 1 92 ? 5.729 13.929 -3.570 1.00 96.12 92 MET A O 1
ATOM 734 N N . ASN A 1 93 ? 6.192 11.812 -4.149 1.00 95.06 93 ASN A N 1
ATOM 735 C CA . ASN A 1 93 ? 5.206 11.775 -5.229 1.00 95.06 93 ASN A CA 1
ATOM 736 C C . ASN A 1 93 ? 3.768 11.847 -4.702 1.00 95.06 93 ASN A C 1
ATOM 738 O O . ASN A 1 93 ? 2.921 12.448 -5.357 1.00 95.06 93 ASN A O 1
ATOM 742 N N . PHE A 1 94 ? 3.493 11.294 -3.517 1.00 96.88 94 PHE A N 1
ATOM 743 C CA . PHE A 1 94 ? 2.207 11.483 -2.849 1.00 96.88 94 PHE A CA 1
ATOM 744 C C . PHE A 1 94 ? 1.974 12.945 -2.473 1.00 96.88 94 PHE A C 1
ATOM 746 O O . PHE A 1 94 ? 0.916 13.470 -2.798 1.00 96.88 94 PHE A O 1
ATOM 753 N N . SER A 1 95 ? 2.947 13.616 -1.846 1.00 97.12 95 SER A N 1
ATOM 754 C CA . SER A 1 95 ? 2.816 15.038 -1.502 1.00 97.12 95 SER A CA 1
ATOM 755 C C . SER A 1 95 ? 2.578 15.889 -2.749 1.00 97.12 95 SER A C 1
ATOM 757 O O . SER A 1 95 ? 1.638 16.669 -2.766 1.00 97.12 95 SER A O 1
ATOM 759 N N . LYS A 1 96 ? 3.331 15.653 -3.834 1.00 97.19 96 LYS A N 1
ATOM 760 C CA . LYS A 1 96 ? 3.105 16.333 -5.120 1.00 97.19 96 LYS A CA 1
ATOM 761 C C . LYS A 1 96 ? 1.685 16.115 -5.650 1.00 97.19 96 LYS A C 1
ATOM 763 O O . LYS A 1 96 ? 1.030 17.072 -6.036 1.00 97.19 96 LYS A O 1
ATOM 768 N N . ALA A 1 97 ? 1.201 14.871 -5.658 1.00 96.94 97 ALA A N 1
ATOM 769 C CA . ALA A 1 97 ? -0.151 14.556 -6.125 1.00 96.94 97 ALA A CA 1
ATOM 770 C C . ALA A 1 97 ? -1.245 15.164 -5.230 1.00 96.94 97 ALA A C 1
ATOM 772 O O . ALA A 1 97 ? -2.273 15.598 -5.735 1.00 96.94 97 ALA A O 1
ATOM 773 N N . ARG A 1 98 ? -1.020 15.209 -3.913 1.00 96.38 98 ARG A N 1
ATOM 774 C CA . ARG A 1 98 ? -1.904 15.867 -2.945 1.00 96.38 98 ARG A CA 1
ATOM 775 C C . ARG A 1 98 ? -1.966 17.373 -3.183 1.00 96.38 98 ARG A C 1
ATOM 777 O O . ARG A 1 98 ? -3.054 17.930 -3.158 1.00 96.38 98 ARG A O 1
ATOM 784 N N . ASP A 1 99 ? -0.821 18.015 -3.390 1.00 96.25 99 ASP A N 1
ATOM 785 C CA . ASP A 1 99 ? -0.748 19.466 -3.579 1.00 96.25 99 ASP A CA 1
ATOM 786 C C . ASP A 1 99 ? -1.425 19.875 -4.897 1.00 96.25 99 ASP A C 1
ATOM 788 O O . ASP A 1 99 ? -2.172 20.846 -4.923 1.00 96.25 99 ASP A O 1
ATOM 792 N N . LEU A 1 100 ? -1.283 19.058 -5.949 1.00 97.56 100 LEU A N 1
ATOM 793 C CA . LEU A 1 100 ? -2.017 19.212 -7.215 1.00 97.56 100 LEU A CA 1
ATOM 794 C C . LEU A 1 100 ? -3.537 19.034 -7.089 1.00 97.56 100 LEU A C 1
ATOM 796 O O . LEU A 1 100 ? -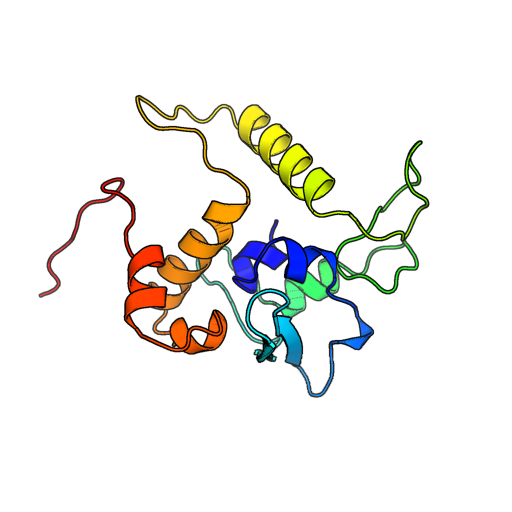4.264 19.417 -7.999 1.00 97.56 100 LEU A O 1
ATOM 800 N N . ALA A 1 101 ? -4.025 18.420 -6.009 1.00 96.19 101 ALA A N 1
ATOM 801 C CA . ALA A 1 101 ? -5.457 18.287 -5.764 1.00 96.19 101 ALA A CA 1
ATOM 802 C C . ALA A 1 101 ? -6.069 19.541 -5.115 1.00 96.19 101 ALA A C 1
ATOM 804 O O . ALA A 1 101 ? -7.280 19.565 -4.917 1.00 96.19 101 ALA A O 1
ATOM 805 N N . GLU A 1 102 ? -5.249 20.538 -4.750 1.00 96.12 102 GLU A N 1
ATOM 806 C CA . GLU A 1 102 ? -5.676 21.854 -4.242 1.00 96.12 102 GLU A CA 1
ATOM 807 C C . GLU A 1 102 ? -6.700 21.779 -3.091 1.00 96.12 102 GLU A C 1
ATOM 809 O O . GLU A 1 102 ? -7.601 22.605 -2.950 1.00 96.12 102 GLU A O 1
ATOM 814 N N . ILE A 1 103 ? -6.563 20.763 -2.234 1.00 94.50 103 ILE A N 1
ATOM 815 C CA . ILE A 1 103 ? -7.456 20.548 -1.092 1.00 94.50 103 ILE A CA 1
ATOM 816 C C . ILE A 1 103 ? -7.250 21.674 -0.072 1.00 94.50 103 ILE A C 1
ATOM 818 O O . ILE A 1 103 ? -6.131 21.896 0.392 1.00 94.50 103 ILE A O 1
ATOM 822 N N . ASN A 1 104 ? -8.335 22.337 0.338 1.00 93.94 104 ASN A N 1
ATOM 823 C CA . ASN A 1 104 ? -8.309 23.258 1.471 1.00 93.94 104 ASN A CA 1
ATOM 824 C C . ASN A 1 104 ? -8.285 22.467 2.789 1.00 93.94 104 ASN A C 1
ATOM 826 O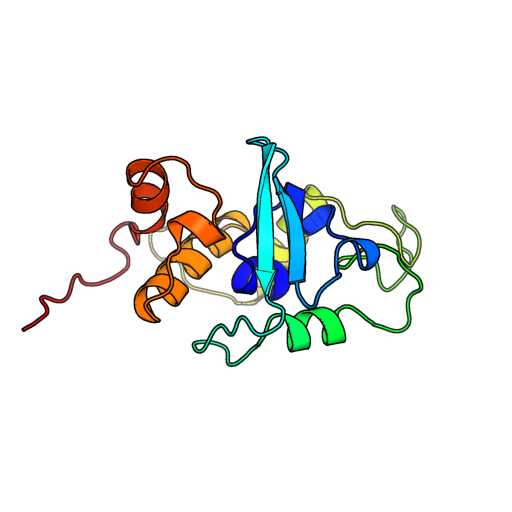 O . ASN A 1 104 ? -9.242 21.770 3.127 1.00 93.94 104 ASN A O 1
ATOM 830 N N . TRP A 1 105 ? -7.188 22.583 3.535 1.00 91.00 105 TRP A N 1
ATOM 831 C CA . TRP A 1 105 ? -6.984 21.879 4.804 1.00 91.00 105 TRP A CA 1
ATOM 832 C C . TRP A 1 105 ? -7.487 22.656 6.031 1.00 91.00 105 TRP A C 1
ATOM 834 O O . TRP A 1 105 ? -7.451 22.113 7.137 1.00 91.00 105 TRP A O 1
ATOM 844 N N . GLY A 1 106 ? -7.964 23.895 5.855 1.00 92.44 106 GLY A N 1
ATOM 845 C CA . GLY A 1 106 ? -8.314 24.794 6.955 1.00 92.44 106 GLY A CA 1
ATOM 846 C C . GLY A 1 106 ? -7.119 25.022 7.882 1.00 92.44 106 GLY A C 1
ATOM 847 O O . GLY A 1 106 ? -6.007 25.265 7.422 1.00 92.44 106 GLY A O 1
ATOM 848 N N . GLU A 1 107 ? -7.337 24.884 9.188 1.00 89.62 107 GLU A N 1
ATOM 849 C CA . GLU A 1 107 ? -6.276 24.947 10.208 1.00 89.62 107 GLU A CA 1
ATOM 850 C C . GLU A 1 107 ? -5.475 23.636 10.335 1.00 89.62 107 GLU A C 1
ATOM 852 O O . GLU A 1 107 ? -4.504 23.546 11.087 1.00 89.62 107 GLU A O 1
ATOM 857 N N . GLY A 1 108 ? -5.883 22.585 9.619 1.00 88.69 108 GLY A N 1
ATOM 858 C CA . GLY A 1 108 ? -5.253 21.275 9.676 1.00 88.69 108 GLY A CA 1
ATOM 859 C C . GLY A 1 108 ? -3.973 21.177 8.847 1.00 88.69 108 GLY A C 1
ATOM 860 O O . GLY A 1 108 ? -3.778 21.869 7.850 1.00 88.69 108 GLY A O 1
ATOM 861 N N . SER A 1 109 ? -3.109 20.226 9.210 1.00 91.38 109 SER A N 1
ATOM 862 C CA . SER A 1 109 ? -1.951 19.882 8.387 1.00 91.38 109 SER A CA 1
ATOM 863 C C . SER A 1 109 ? -2.343 19.005 7.184 1.00 91.38 109 SER A C 1
ATOM 865 O O . SER A 1 109 ? -3.227 18.140 7.300 1.00 91.38 109 SER A O 1
ATOM 867 N N . PRO A 1 110 ? -1.669 19.175 6.030 1.00 94.31 110 PRO A N 1
ATOM 868 C CA . PRO A 1 110 ? -1.891 18.329 4.868 1.00 94.31 110 PRO A CA 1
ATOM 869 C C . PRO A 1 110 ? -1.641 16.846 5.148 1.00 94.31 110 PRO A C 1
ATOM 871 O O . PRO A 1 110 ? -0.647 16.473 5.777 1.00 94.31 110 PRO A O 1
ATOM 874 N N . ALA A 1 111 ? -2.512 15.975 4.629 1.00 94.62 111 ALA A N 1
ATOM 875 C CA . ALA A 1 111 ? -2.353 14.531 4.792 1.00 94.62 111 ALA A CA 1
ATOM 876 C C . ALA A 1 111 ? -1.007 14.050 4.227 1.00 94.62 111 ALA A C 1
ATOM 878 O O . ALA A 1 111 ? -0.521 14.558 3.217 1.00 94.62 111 ALA A O 1
ATOM 879 N N . THR A 1 112 ? -0.407 13.042 4.855 1.00 95.44 112 THR A N 1
ATOM 880 C CA . THR A 1 112 ? 0.829 12.405 4.373 1.00 95.44 112 THR A CA 1
ATOM 881 C C . THR A 1 112 ? 0.533 11.011 3.829 1.00 95.44 112 THR A C 1
ATOM 883 O O . THR A 1 112 ? -0.548 10.467 4.057 1.00 95.44 112 THR A O 1
ATOM 886 N N . PHE A 1 113 ? 1.507 10.380 3.161 1.00 96.00 113 PHE A N 1
ATOM 887 C CA . PHE A 1 113 ? 1.349 9.004 2.674 1.00 96.00 113 PHE A CA 1
ATOM 888 C C . PHE A 1 113 ? 0.910 8.047 3.794 1.00 96.00 113 PHE A C 1
ATOM 890 O O . PHE A 1 113 ? 0.128 7.1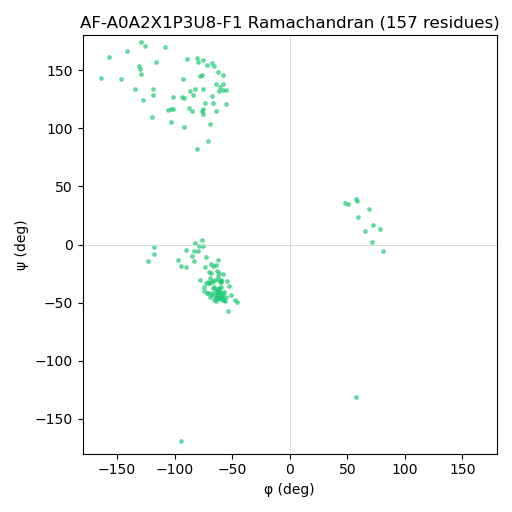29 3.541 1.00 96.00 113 PHE A O 1
ATOM 897 N N . HIS A 1 114 ? 1.391 8.269 5.026 1.00 92.44 114 HIS A N 1
ATOM 898 C CA . HIS A 1 114 ? 1.079 7.436 6.188 1.00 92.44 114 HIS A CA 1
ATOM 899 C C . HIS A 1 114 ? -0.421 7.398 6.509 1.00 92.44 114 HIS A C 1
ATOM 901 O O . HIS A 1 114 ? -0.931 6.363 6.933 1.00 92.44 114 HIS A O 1
ATOM 907 N N . GLU A 1 115 ? -1.139 8.491 6.248 1.00 94.62 115 GLU A N 1
ATOM 908 C CA . GLU A 1 115 ? -2.567 8.618 6.556 1.00 94.62 115 GLU A CA 1
ATOM 909 C C . GLU A 1 115 ? -3.440 7.665 5.717 1.00 94.62 115 GLU A C 1
ATOM 911 O O . GLU A 1 115 ? -4.541 7.316 6.136 1.00 94.62 115 GLU A O 1
ATOM 916 N N . GLN A 1 116 ? -2.932 7.129 4.595 1.00 96.25 116 GLN A N 1
ATOM 917 C CA . GLN A 1 116 ? -3.621 6.070 3.837 1.00 96.25 116 GLN A CA 1
ATOM 918 C C . GLN A 1 116 ? -3.853 4.808 4.678 1.00 96.25 116 GLN A C 1
ATOM 920 O O . GLN A 1 116 ? -4.852 4.124 4.478 1.00 96.25 116 GLN A O 1
ATOM 925 N N . ARG A 1 117 ? -2.961 4.495 5.629 1.00 95.12 117 ARG A N 1
ATOM 926 C CA . ARG A 1 117 ? -3.118 3.326 6.505 1.00 95.12 117 ARG A CA 1
ATOM 927 C C . ARG A 1 117 ? -4.254 3.514 7.511 1.00 95.12 117 ARG A C 1
ATOM 929 O O . ARG A 1 117 ? -5.021 2.579 7.705 1.00 95.12 117 ARG A O 1
ATOM 936 N N . SER A 1 118 ? -4.388 4.706 8.102 1.00 93.88 118 SER A N 1
ATOM 937 C CA . SER A 1 118 ? -5.553 5.037 8.945 1.00 93.88 118 SER A CA 1
ATOM 938 C C . SER A 1 118 ? -6.839 5.038 8.122 1.00 93.88 118 SER A C 1
ATOM 940 O O . SER A 1 118 ? -7.840 4.472 8.543 1.00 93.88 118 SER A O 1
ATOM 942 N N . LEU A 1 119 ? -6.816 5.613 6.916 1.00 95.75 119 LEU A N 1
ATOM 943 C CA . LEU A 1 119 ? -7.989 5.607 6.045 1.00 95.75 119 LEU A CA 1
ATOM 944 C C . LEU A 1 119 ? -8.418 4.179 5.668 1.00 95.75 119 LEU A C 1
ATOM 946 O O . LEU A 1 119 ? -9.602 3.868 5.730 1.00 95.75 119 LEU A O 1
ATOM 950 N N . SER A 1 120 ? -7.463 3.311 5.322 1.00 97.06 120 SER A N 1
ATOM 951 C CA . SER A 1 120 ? -7.708 1.890 5.044 1.00 97.06 120 SER A CA 1
ATOM 952 C C . SER A 1 120 ? -8.393 1.197 6.223 1.00 97.06 120 SER A C 1
ATOM 954 O O . SER A 1 120 ? -9.422 0.554 6.039 1.00 97.06 120 SER A O 1
ATOM 956 N N . GLU A 1 121 ? -7.864 1.392 7.437 1.00 95.81 121 GLU A N 1
ATOM 957 C CA . GLU A 1 121 ? -8.437 0.867 8.680 1.00 95.81 121 GLU A CA 1
ATOM 958 C C . GLU A 1 121 ? -9.903 1.276 8.830 1.00 95.81 121 GLU A C 1
ATOM 960 O O . GLU A 1 121 ? -10.777 0.413 8.866 1.00 95.81 121 GLU A O 1
ATOM 965 N N . ARG A 1 122 ? -10.185 2.583 8.818 1.00 95.25 122 ARG A N 1
ATOM 966 C CA . ARG A 1 122 ? -11.535 3.099 9.070 1.00 95.25 122 ARG A CA 1
ATOM 967 C C . ARG A 1 122 ? -12.542 2.609 8.032 1.00 95.25 122 ARG A C 1
ATOM 969 O O . ARG A 1 122 ? -13.652 2.225 8.392 1.00 95.25 122 ARG A O 1
ATOM 976 N N . LEU A 1 123 ? -12.155 2.569 6.756 1.00 97.25 123 LEU A N 1
ATOM 977 C CA . LEU A 1 123 ? -13.028 2.091 5.681 1.00 97.25 123 LEU A CA 1
ATOM 978 C C . LEU A 1 123 ? -13.310 0.586 5.793 1.00 97.25 123 LEU A C 1
ATOM 980 O O . LEU A 1 123 ? -14.457 0.163 5.668 1.00 97.25 123 LEU A O 1
ATOM 984 N N . TYR A 1 124 ? -12.298 -0.235 6.076 1.00 97.69 124 TYR A N 1
ATOM 985 C CA . TYR A 1 124 ? -12.508 -1.672 6.260 1.00 97.69 124 TYR A CA 1
ATOM 986 C C . TYR A 1 124 ? -13.269 -2.001 7.543 1.00 97.69 124 TYR A C 1
ATOM 988 O O . TYR A 1 124 ? -14.074 -2.933 7.549 1.00 97.69 124 TYR A O 1
ATOM 996 N N . LYS A 1 125 ? -13.078 -1.216 8.607 1.00 94.81 125 LYS A N 1
ATOM 997 C CA . LYS A 1 125 ? -13.854 -1.340 9.841 1.00 94.81 125 LYS A CA 1
ATOM 998 C C . LYS A 1 125 ? -15.339 -1.094 9.583 1.00 94.81 125 LYS A C 1
ATOM 1000 O O . LYS A 1 125 ? -16.165 -1.878 10.042 1.00 94.81 125 LYS A O 1
ATOM 1005 N N . GLN A 1 126 ? -15.676 -0.068 8.797 1.00 94.94 126 GLN A N 1
ATOM 1006 C CA . GLN A 1 126 ? -17.054 0.201 8.360 1.00 94.94 126 GLN A CA 1
ATOM 1007 C C . GLN A 1 126 ? -17.637 -0.934 7.502 1.00 94.94 126 GLN A C 1
ATOM 1009 O O . GLN A 1 126 ? -18.844 -1.150 7.514 1.00 94.94 126 GLN A O 1
ATOM 1014 N N . GLN A 1 127 ? -16.791 -1.693 6.797 1.00 96.62 127 GLN A N 1
ATOM 1015 C CA . GLN A 1 127 ? -17.184 -2.898 6.056 1.00 96.62 127 GLN A CA 1
ATOM 1016 C C . GLN A 1 127 ? -17.275 -4.168 6.926 1.00 96.62 127 GLN A C 1
ATOM 1018 O O . GLN A 1 127 ? -17.545 -5.241 6.392 1.00 96.62 127 GLN A O 1
ATOM 1023 N N . GLY A 1 128 ? -17.021 -4.081 8.235 1.00 94.88 128 GLY A N 1
ATOM 1024 C CA . GLY A 1 128 ? -17.065 -5.227 9.148 1.00 94.88 128 GLY A CA 1
ATOM 1025 C C . GLY A 1 128 ? -15.835 -6.142 9.103 1.00 94.88 128 GLY A C 1
ATOM 1026 O O . GLY A 1 128 ? -15.883 -7.246 9.640 1.00 94.88 128 GLY A O 1
ATOM 1027 N N . LEU A 1 129 ? -14.727 -5.716 8.484 1.00 94.88 129 LEU A N 1
ATOM 1028 C CA . LEU A 1 129 ? -13.491 -6.501 8.455 1.00 94.88 129 LEU A CA 1
ATOM 1029 C C . LEU A 1 129 ? -12.750 -6.421 9.800 1.00 94.88 129 LEU A C 1
ATOM 1031 O O . LEU A 1 129 ? -12.701 -5.375 10.450 1.00 94.88 129 LEU A O 1
ATOM 1035 N N . ASP A 1 130 ? -12.086 -7.513 10.176 1.00 92.69 130 ASP A N 1
ATOM 1036 C CA . ASP A 1 130 ? -11.106 -7.538 11.264 1.00 92.69 130 ASP A CA 1
ATOM 1037 C C . ASP A 1 130 ? -9.825 -6.787 10.849 1.00 92.69 130 ASP A C 1
ATOM 1039 O O . ASP A 1 130 ? -8.878 -7.342 10.275 1.00 92.69 130 ASP A O 1
ATOM 1043 N N . THR A 1 131 ? -9.809 -5.480 11.113 1.00 93.38 131 THR A N 1
ATOM 1044 C CA . THR A 1 131 ? -8.695 -4.592 10.761 1.00 93.38 131 THR A CA 1
ATOM 1045 C C . THR A 1 131 ? -7.449 -4.845 11.603 1.00 93.38 131 THR A C 1
ATOM 1047 O O . THR A 1 131 ? -6.339 -4.589 11.133 1.00 93.38 131 THR A O 1
ATOM 1050 N N . GLN A 1 132 ? -7.588 -5.413 12.806 1.00 89.50 132 GLN A N 1
ATOM 1051 C CA . GLN A 1 132 ? -6.451 -5.767 13.652 1.00 89.50 132 GLN A CA 1
ATOM 1052 C C . GLN A 1 132 ? -5.561 -6.802 12.948 1.00 89.50 132 GLN A C 1
ATOM 1054 O O . GLN A 1 132 ? -4.339 -6.618 12.879 1.00 89.50 132 GLN A O 1
ATOM 1059 N N . LYS A 1 133 ? -6.172 -7.842 12.360 1.00 91.38 133 LYS A N 1
ATOM 1060 C CA . LYS A 1 133 ? -5.461 -8.851 11.558 1.00 91.38 133 LYS A CA 1
ATOM 1061 C C . LYS A 1 133 ? -4.863 -8.262 10.288 1.00 91.38 133 LYS A C 1
ATOM 1063 O O . LYS A 1 133 ? -3.676 -8.469 10.039 1.00 91.38 133 LYS A O 1
ATOM 1068 N N . LEU A 1 134 ? -5.637 -7.484 9.524 1.00 93.56 134 LEU A N 1
ATOM 1069 C CA . LEU A 1 134 ? -5.158 -6.864 8.280 1.00 93.56 134 LEU A CA 1
ATOM 1070 C C . LEU A 1 134 ? -3.918 -5.989 8.520 1.00 93.56 134 LEU A C 1
ATOM 1072 O O . LEU A 1 134 ? -2.962 -5.998 7.744 1.00 93.56 134 LEU A O 1
ATOM 1076 N N . LEU A 1 135 ? -3.914 -5.235 9.618 1.00 93.31 135 LEU A N 1
ATOM 1077 C CA . LEU A 1 135 ? -2.825 -4.331 9.959 1.00 93.31 135 LEU A CA 1
ATOM 1078 C C . LEU A 1 135 ? -1.675 -5.021 10.710 1.00 93.31 135 LEU A C 1
ATOM 1080 O O . LEU A 1 135 ? -0.602 -4.420 10.841 1.00 93.31 135 LEU A O 1
ATOM 1084 N N . GLY A 1 136 ? -1.839 -6.269 11.154 1.00 87.25 136 GLY A N 1
ATOM 1085 C CA . GLY A 1 136 ? -0.819 -7.021 11.893 1.00 87.25 136 GLY A CA 1
ATOM 1086 C C . GLY A 1 136 ? -0.557 -6.476 13.296 1.00 87.25 136 GLY A C 1
ATOM 1087 O O . GLY A 1 136 ? 0.585 -6.520 13.766 1.00 87.25 136 GLY A O 1
ATOM 1088 N N . HIS A 1 137 ? -1.580 -5.898 13.929 1.00 87.25 137 HIS A N 1
ATOM 1089 C CA . HIS A 1 137 ? -1.503 -5.332 15.273 1.00 87.25 137 HIS A CA 1
ATOM 1090 C C . HIS A 1 137 ? -1.656 -6.423 16.336 1.00 87.25 137 HIS A C 1
ATOM 1092 O O . HIS A 1 137 ? -2.559 -7.252 16.267 1.00 87.25 137 HIS A O 1
ATOM 1098 N N . LYS A 1 138 ? -0.789 -6.409 17.353 1.00 76.00 138 LYS A N 1
ATOM 1099 C CA . LYS A 1 138 ? -0.823 -7.403 18.438 1.00 76.00 138 LYS A CA 1
ATOM 1100 C C . LYS A 1 138 ? -1.928 -7.117 19.454 1.00 76.00 138 LYS A C 1
ATOM 1102 O O . LYS A 1 138 ? -2.453 -8.048 20.048 1.00 76.00 138 LYS A O 1
ATOM 1107 N N . THR A 1 139 ? -2.280 -5.847 19.651 1.00 75.25 139 THR A N 1
ATOM 1108 C CA . THR A 1 139 ? -3.282 -5.419 20.639 1.00 75.25 139 THR A CA 1
ATOM 1109 C C . THR A 1 139 ? -4.301 -4.466 20.025 1.00 75.25 139 THR A C 1
ATOM 1111 O O . THR A 1 139 ? -3.988 -3.741 19.078 1.00 75.25 139 THR A O 1
ATOM 1114 N N . GLN A 1 140 ? -5.505 -4.428 20.600 1.00 72.38 140 GLN A N 1
ATOM 1115 C CA . GLN A 1 140 ? -6.579 -3.538 20.155 1.00 72.38 140 GLN A CA 1
ATOM 1116 C C . GLN A 1 140 ? -6.192 -2.053 20.284 1.00 72.38 140 GLN A C 1
ATOM 1118 O O . GLN A 1 140 ? -6.395 -1.298 19.341 1.00 72.38 140 GLN A O 1
ATOM 1123 N N . GLN A 1 141 ? -5.470 -1.668 21.346 1.00 71.06 141 GLN A N 1
ATOM 1124 C CA . GLN A 1 141 ? -4.941 -0.302 21.515 1.00 71.06 141 GLN A CA 1
ATOM 1125 C C . GLN A 1 141 ? -4.090 0.192 20.332 1.00 71.06 141 GLN A C 1
ATOM 1127 O O . GLN A 1 141 ? -4.041 1.391 20.057 1.00 71.06 141 GLN A O 1
ATOM 1132 N N . GLN A 1 142 ? -3.380 -0.702 19.629 1.00 73.94 142 GLN A N 1
ATOM 1133 C CA . GLN A 1 142 ? -2.626 -0.315 18.431 1.00 73.94 142 GLN A CA 1
ATOM 1134 C C . GLN A 1 142 ? -3.552 0.022 17.261 1.00 73.94 142 GLN A C 1
ATOM 1136 O O . GLN A 1 142 ? -3.202 0.880 16.456 1.00 73.94 142 GLN A O 1
ATOM 1141 N N . THR A 1 143 ? -4.706 -0.638 17.170 1.00 69.50 143 THR A N 1
ATOM 1142 C CA . THR A 1 143 ? -5.750 -0.371 16.175 1.00 69.50 143 THR A CA 1
ATOM 1143 C C . THR A 1 143 ? -6.516 0.904 16.509 1.00 69.50 143 THR A C 1
ATOM 1145 O O . THR A 1 143 ? -6.731 1.715 15.616 1.00 69.50 143 THR A O 1
ATOM 1148 N N . ASP A 1 144 ? -6.814 1.149 17.786 1.00 71.62 144 ASP A N 1
ATOM 1149 C CA . ASP A 1 144 ? -7.592 2.315 18.225 1.00 71.62 144 ASP A CA 1
ATOM 1150 C C . ASP A 1 144 ? -6.925 3.649 17.835 1.00 71.62 144 ASP A C 1
ATOM 1152 O O . ASP A 1 144 ? -7.602 4.598 17.451 1.00 71.62 144 ASP A O 1
ATOM 1156 N N . ARG A 1 145 ? -5.582 3.704 17.795 1.00 72.31 145 ARG A N 1
ATOM 1157 C CA . ARG A 1 145 ? -4.834 4.879 17.292 1.00 72.31 145 ARG A CA 1
ATOM 1158 C C . ARG A 1 145 ? -5.097 5.216 15.822 1.00 72.31 145 ARG A C 1
ATOM 1160 O O . ARG A 1 145 ? -4.834 6.340 15.408 1.00 72.31 145 ARG A O 1
ATOM 1167 N N . TYR A 1 146 ? -5.514 4.241 15.020 1.00 65.50 146 TYR A N 1
ATOM 1168 C CA . TYR A 1 146 ? -5.841 4.438 13.606 1.00 65.50 146 TYR A CA 1
ATOM 1169 C C . TYR A 1 146 ? -7.333 4.687 13.376 1.00 65.50 146 TYR A C 1
ATOM 1171 O O . TYR A 1 146 ? -7.676 5.224 12.320 1.00 65.50 146 TYR A O 1
ATOM 1179 N N . HIS A 1 147 ? -8.165 4.325 14.359 1.00 65.69 147 HIS A N 1
ATOM 1180 C CA . HIS A 1 147 ? -9.611 4.513 14.356 1.00 65.69 147 HIS A CA 1
ATOM 1181 C C . HIS A 1 147 ? -10.006 5.981 14.553 1.00 65.69 147 HIS A C 1
ATOM 1183 O O . HIS A 1 147 ? -10.991 6.437 13.975 1.00 65.69 147 HIS A O 1
ATOM 1189 N N . ASP A 1 148 ? -9.212 6.718 15.331 1.00 71.62 148 ASP A N 1
ATOM 1190 C CA . ASP A 1 148 ? -9.415 8.140 15.592 1.00 71.62 148 ASP A CA 1
ATOM 1191 C C . ASP A 1 148 ? -9.263 8.967 14.301 1.00 71.62 148 ASP A C 1
ATOM 1193 O O . ASP A 1 148 ? -8.186 9.044 13.698 1.00 71.62 148 ASP A O 1
ATOM 1197 N N . ASP A 1 149 ? -10.358 9.595 13.867 1.00 66.62 149 ASP A N 1
ATOM 1198 C CA . ASP A 1 149 ? -10.384 10.515 12.729 1.00 66.62 149 ASP A CA 1
ATOM 1199 C C . ASP A 1 149 ? -9.790 11.897 13.064 1.00 66.62 149 ASP A C 1
ATOM 1201 O O . ASP A 1 149 ? -9.754 12.786 12.206 1.00 66.62 149 ASP A O 1
ATOM 1205 N N . ARG A 1 150 ? -9.273 12.047 14.291 1.00 68.81 150 ARG A N 1
ATOM 1206 C CA . ARG A 1 150 ? -8.669 13.246 14.872 1.00 68.81 150 ARG A CA 1
ATOM 1207 C C . ARG A 1 150 ? -9.639 14.424 14.888 1.00 68.81 150 ARG A C 1
ATOM 1209 O O . ARG A 1 150 ? -9.237 15.554 14.617 1.00 68.81 150 ARG A O 1
ATOM 1216 N N . GLY A 1 151 ? -10.916 14.145 15.152 1.00 57.81 151 GLY A N 1
ATOM 1217 C CA . GLY A 1 151 ? -11.978 15.147 15.238 1.00 57.81 151 GLY A CA 1
ATOM 1218 C C . GLY A 1 151 ? -12.391 15.729 13.887 1.00 57.81 151 GLY A C 1
ATOM 1219 O O . GLY A 1 151 ? -12.999 16.795 13.842 1.00 57.81 151 GLY A O 1
ATOM 1220 N N . LYS A 1 152 ? -12.041 15.068 12.773 1.00 62.44 152 LYS A N 1
ATOM 1221 C CA . LYS A 1 152 ? -12.394 15.531 11.419 1.00 62.44 152 LYS A CA 1
ATOM 1222 C C . LYS A 1 152 ? -13.806 15.122 10.990 1.00 62.44 152 LYS A C 1
ATOM 1224 O O . LYS A 1 152 ? -14.303 15.644 9.994 1.00 62.44 152 LYS A O 1
ATOM 1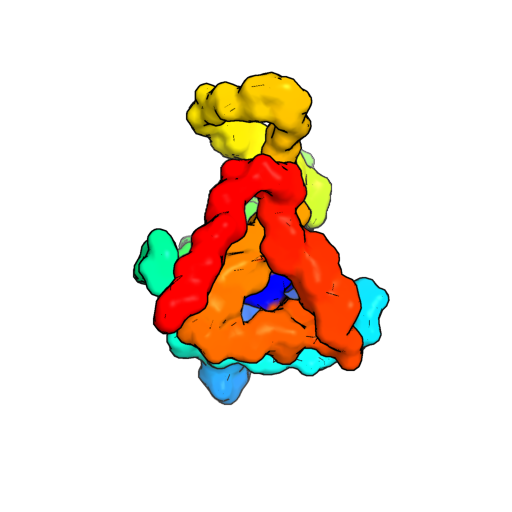229 N N . GLY A 1 153 ? -14.441 14.193 11.700 1.00 57.59 153 GLY A N 1
ATOM 1230 C CA . GLY A 1 153 ? -15.801 13.728 11.452 1.00 57.59 153 GLY A CA 1
ATOM 1231 C C . GLY A 1 153 ? -16.692 13.824 12.690 1.00 57.59 153 GLY A C 1
ATOM 1232 O O . GLY A 1 153 ? -16.248 14.106 13.799 1.00 57.59 153 GLY A O 1
ATOM 1233 N N . TRP A 1 154 ? -17.991 13.602 12.480 1.00 51.44 154 TRP A N 1
ATOM 1234 C CA . TRP A 1 154 ? -18.982 13.544 13.554 1.00 51.44 154 TRP A CA 1
ATOM 1235 C C . TRP A 1 154 ? -19.150 12.102 14.041 1.00 51.44 154 TRP A C 1
ATOM 1237 O O . TRP A 1 154 ? -19.491 11.221 13.245 1.00 51.44 154 TRP A O 1
ATOM 1247 N N . SER A 1 155 ? -19.003 11.872 15.347 1.00 45.06 155 SER A N 1
ATOM 1248 C CA . SER A 1 155 ? -19.380 10.608 15.987 1.00 45.06 155 SER A CA 1
ATOM 1249 C C . SER A 1 155 ? -20.901 10.469 15.992 1.00 45.06 155 SER A C 1
ATOM 1251 O O . SER A 1 155 ? -21.597 11.124 16.766 1.00 45.06 155 SER A O 1
ATOM 1253 N N . LYS A 1 156 ? -21.435 9.633 15.101 1.00 47.59 156 LYS A N 1
ATOM 1254 C CA . LYS A 1 156 ? -22.870 9.331 15.051 1.00 47.59 156 LYS A CA 1
ATOM 1255 C C . LYS A 1 156 ? -23.192 8.220 16.048 1.00 47.59 156 LYS A C 1
ATOM 1257 O O . LYS A 1 156 ? -22.552 7.172 16.024 1.00 47.59 156 LYS A O 1
ATOM 1262 N N . VAL A 1 157 ? -24.190 8.442 16.899 1.00 43.66 157 VAL A N 1
ATOM 1263 C CA . VAL A 1 157 ? -24.738 7.407 17.785 1.00 43.66 157 VAL A CA 1
ATOM 1264 C C . VAL A 1 157 ? -25.563 6.445 16.928 1.00 43.66 157 VAL A C 1
ATOM 1266 O O . VAL A 1 157 ? -26.477 6.881 16.229 1.00 43.66 157 VAL A O 1
ATOM 1269 N N . ALA A 1 158 ? -25.208 5.160 16.932 1.00 45.47 158 ALA A N 1
ATOM 1270 C CA . ALA A 1 158 ? -26.028 4.120 16.316 1.00 45.47 158 ALA A CA 1
ATOM 1271 C C . ALA A 1 158 ? -27.243 3.836 17.216 1.00 45.47 158 ALA A C 1
ATOM 1273 O O . ALA A 1 158 ? -27.075 3.731 18.432 1.00 45.47 158 ALA A O 1
ATOM 1274 N N . LEU A 1 159 ? -28.437 3.757 16.619 1.00 35.19 159 LEU A N 1
ATOM 1275 C CA . LEU A 1 159 ? -29.657 3.257 17.264 1.00 35.19 159 LEU A CA 1
ATOM 1276 C C . LEU A 1 159 ? -29.703 1.729 17.194 1.00 35.19 159 LEU A C 1
ATOM 1278 O O . LEU A 1 159 ? -29.297 1.194 16.135 1.00 35.19 159 LEU A O 1
#

Secondary structure (DSSP, 8-state):
-HHHHHH---HHHHHH-BGGGEETTEEEEE-TTT--EEEEETT-EEGGGTEEHHHHHHHH--SS--SBSSB-SS-BTTB-TT-B--HHHHHHHHHHHHHTTT---TTSPPP-TTHHHHHHHHHHHHTT--HHHHHT-SSHHHHHHHH--TTSS--PPP-